Protein AF-A0AA96GDY4-F1 (afdb_monomer_lite)

Secondary structure (DSSP, 8-state):
--HHHHHHHHHTSPSSSEEEE--TT-----HHHHHHHHHHHHHHHHTT-EEEE-HHHHHHHHHGGGSS--

pLDDT: mean 77.07, std 13.04, range [39.47, 90.94]

Structure (mmCIF, N/CA/C/O backbone):
data_AF-A0AA96GDY4-F1
#
_entry.id   AF-A0AA96GDY4-F1
#
loop_
_atom_site.group_PDB
_atom_site.id
_atom_site.type_symbol
_atom_site.label_atom_id
_atom_site.label_alt_id
_atom_site.label_comp_id
_atom_site.label_asym_id
_atom_site.label_entity_id
_atom_site.label_seq_id
_atom_site.pdbx_PDB_ins_code
_atom_site.Cartn_x
_atom_site.Cartn_y
_atom_site.Cartn_z
_atom_site.occupancy
_atom_site.B_iso_or_equiv
_atom_site.auth_seq_id
_atom_site.auth_comp_id
_atom_site.auth_asym_id
_atom_site.auth_atom_id
_atom_site.pdbx_PDB_model_num
ATOM 1 N N . MET A 1 1 ? 2.604 3.997 -14.363 1.00 63.88 1 MET A N 1
ATOM 2 C CA . MET A 1 1 ? 1.282 3.687 -13.765 1.00 63.88 1 MET A CA 1
ATOM 3 C C . MET A 1 1 ? 0.429 4.955 -13.745 1.00 63.88 1 MET A C 1
ATOM 5 O O . MET A 1 1 ? 1.018 6.025 -13.709 1.00 63.88 1 MET A O 1
ATOM 9 N N . ASN A 1 2 ? -0.908 4.869 -13.798 1.00 76.50 2 ASN A N 1
ATOM 10 C CA . ASN A 1 2 ? -1.786 6.043 -13.660 1.00 76.50 2 ASN A CA 1
ATOM 11 C C . ASN A 1 2 ? -2.362 6.112 -12.233 1.00 76.50 2 ASN A C 1
ATOM 13 O O . ASN A 1 2 ? -2.889 5.111 -11.746 1.00 76.50 2 ASN A O 1
ATOM 17 N N . LEU A 1 3 ? -2.268 7.280 -11.595 1.00 80.31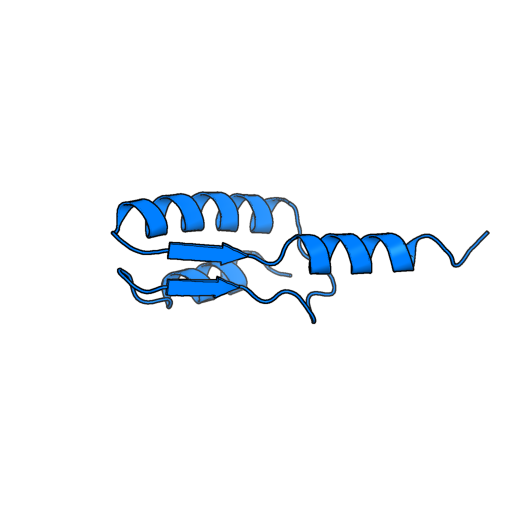 3 LEU A N 1
ATOM 18 C CA . LEU A 1 3 ? -2.595 7.526 -10.187 1.00 80.31 3 LEU A CA 1
ATOM 19 C C . LEU A 1 3 ? -4.040 7.132 -9.802 1.00 80.31 3 LEU A C 1
ATOM 21 O O . LEU A 1 3 ? -4.190 6.355 -8.864 1.00 80.31 3 LEU A O 1
ATOM 25 N N . PRO A 1 4 ? -5.100 7.548 -10.527 1.00 84.19 4 PRO A N 1
ATOM 26 C CA . PRO A 1 4 ? -6.480 7.155 -10.225 1.00 84.19 4 PRO A CA 1
ATOM 27 C C . PRO A 1 4 ? -6.731 5.644 -10.193 1.00 84.19 4 PRO A C 1
ATOM 29 O O . PRO A 1 4 ? -7.481 5.170 -9.349 1.00 84.19 4 PRO A O 1
ATOM 32 N N . LYS A 1 5 ? -6.086 4.857 -11.066 1.00 84.25 5 LYS A N 1
ATOM 33 C CA . LYS A 1 5 ? -6.241 3.392 -11.023 1.00 84.25 5 LYS A CA 1
ATOM 34 C C . LYS A 1 5 ? -5.634 2.793 -9.757 1.00 84.25 5 LYS A C 1
ATOM 36 O O . LYS A 1 5 ? -6.156 1.815 -9.242 1.00 84.25 5 LYS A O 1
ATOM 41 N N . PHE A 1 6 ? -4.531 3.370 -9.286 1.00 84.56 6 PHE A N 1
ATOM 42 C CA . PHE A 1 6 ? -3.877 2.930 -8.063 1.00 84.56 6 PHE A CA 1
ATOM 43 C C . PHE A 1 6 ? -4.676 3.329 -6.820 1.00 84.56 6 PHE A C 1
ATOM 45 O O . PHE A 1 6 ? -4.865 2.499 -5.943 1.00 84.56 6 PHE A O 1
ATOM 52 N N . ALA A 1 7 ? -5.207 4.554 -6.788 1.00 86.38 7 ALA A N 1
ATOM 53 C CA . ALA A 1 7 ? -6.072 5.027 -5.709 1.00 86.38 7 ALA A CA 1
ATOM 54 C C . ALA A 1 7 ? -7.299 4.128 -5.525 1.00 86.38 7 ALA A C 1
ATOM 56 O O . ALA A 1 7 ? -7.503 3.603 -4.438 1.00 86.38 7 ALA A O 1
ATOM 57 N N . ASN A 1 8 ? -8.030 3.852 -6.609 1.00 88.94 8 ASN A N 1
ATOM 58 C CA . ASN A 1 8 ? -9.209 2.989 -6.547 1.00 88.94 8 ASN A CA 1
ATOM 59 C C . ASN A 1 8 ? -8.872 1.583 -6.022 1.00 88.94 8 ASN A C 1
ATOM 61 O O . ASN A 1 8 ? -9.634 1.015 -5.252 1.00 88.94 8 ASN A O 1
ATOM 65 N N . ALA A 1 9 ? -7.719 1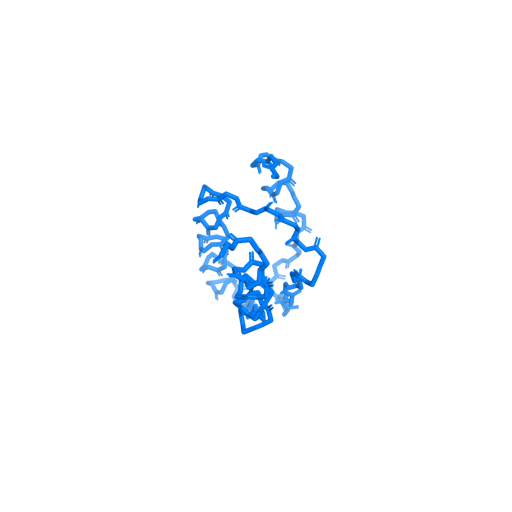.030 -6.413 1.00 87.81 9 ALA A N 1
ATOM 66 C CA . ALA A 1 9 ? -7.290 -0.282 -5.937 1.00 87.81 9 ALA A CA 1
ATOM 67 C C . ALA A 1 9 ? -6.976 -0.295 -4.432 1.00 87.81 9 ALA A C 1
ATOM 69 O O . ALA A 1 9 ? -7.195 -1.312 -3.783 1.00 87.81 9 ALA A O 1
ATOM 70 N N . LEU A 1 10 ? -6.461 0.810 -3.883 1.00 86.56 10 LEU A N 1
ATOM 71 C CA . LEU A 1 10 ? -6.202 0.960 -2.448 1.00 86.56 10 LEU A CA 1
ATOM 72 C C . LEU A 1 10 ? -7.492 1.196 -1.647 1.00 86.56 10 LEU A C 1
ATOM 74 O O . LEU A 1 10 ? -7.596 0.723 -0.516 1.00 86.56 10 LEU A O 1
ATOM 78 N N . ASP A 1 11 ? -8.468 1.898 -2.225 1.00 87.44 11 ASP A N 1
ATOM 79 C CA . ASP A 1 11 ? -9.770 2.155 -1.594 1.00 87.44 11 ASP A CA 1
ATOM 80 C C . ASP A 1 11 ? -10.622 0.882 -1.461 1.00 87.44 11 ASP A C 1
ATOM 82 O O . ASP A 1 11 ? -11.369 0.737 -0.494 1.00 87.44 11 ASP A O 1
ATOM 86 N N . ASP A 1 12 ? -10.470 -0.074 -2.382 1.00 88.81 12 ASP A N 1
ATOM 87 C CA . ASP A 1 12 ? -11.156 -1.372 -2.326 1.00 88.81 12 ASP A CA 1
ATOM 88 C C . ASP A 1 12 ? -10.601 -2.309 -1.232 1.00 88.81 12 ASP A C 1
ATOM 90 O O . ASP A 1 12 ? -11.187 -3.359 -0.944 1.00 88.81 12 ASP A O 1
ATOM 94 N N . VAL A 1 13 ? -9.476 -1.960 -0.598 1.00 87.06 13 VAL A N 1
ATOM 95 C CA . VAL A 1 13 ? -8.858 -2.800 0.432 1.00 87.06 13 VAL A CA 1
ATOM 96 C C . VAL A 1 13 ? -9.628 -2.678 1.754 1.00 87.06 13 VAL A C 1
ATOM 98 O O . VAL A 1 13 ? -9.738 -1.585 2.316 1.00 87.06 13 VAL A O 1
ATOM 101 N N . PRO A 1 14 ? -10.118 -3.794 2.326 1.00 83.31 14 PRO A N 1
ATOM 102 C CA . PRO A 1 14 ? -10.847 -3.758 3.585 1.00 83.31 14 PRO A CA 1
ATOM 103 C C . PRO A 1 14 ? -9.969 -3.266 4.745 1.00 83.31 14 PRO A C 1
ATOM 105 O O . PRO A 1 14 ? -8.798 -3.626 4.879 1.00 83.31 14 PRO A O 1
ATOM 108 N N . LEU A 1 15 ? -10.569 -2.454 5.616 1.00 83.25 15 LEU A N 1
ATOM 109 C CA . LEU A 1 15 ? -9.942 -1.968 6.850 1.00 83.25 15 LEU A CA 1
ATOM 110 C C . LEU A 1 15 ? -9.748 -3.107 7.867 1.00 83.25 15 LEU A C 1
ATOM 112 O O . LEU A 1 15 ? -10.425 -4.136 7.784 1.00 83.25 15 LEU A O 1
ATOM 116 N N . LYS A 1 16 ? -8.881 -2.893 8.872 1.00 81.19 16 LYS A N 1
ATOM 117 C CA . LYS A 1 16 ? -8.618 -3.842 9.981 1.00 81.19 16 LYS A CA 1
ATOM 118 C C . LYS A 1 16 ? -8.079 -5.200 9.523 1.00 81.19 16 LYS A C 1
ATOM 120 O O . LYS A 1 16 ? -8.402 -6.244 10.094 1.00 81.19 16 LYS A O 1
ATOM 125 N N . LYS A 1 17 ? -7.335 -5.203 8.422 1.00 82.44 17 LYS A N 1
ATOM 126 C CA . LYS A 1 17 ? -6.720 -6.395 7.841 1.00 82.44 17 LYS A CA 1
ATOM 127 C C . LYS A 1 17 ? -5.233 -6.170 7.660 1.00 82.44 17 LYS A C 1
ATOM 129 O O . LYS A 1 17 ? -4.800 -5.049 7.422 1.00 82.44 17 LYS A O 1
ATOM 134 N N . ASP A 1 18 ? -4.472 -7.247 7.747 1.00 84.44 18 ASP A N 1
ATOM 135 C CA . ASP A 1 18 ? -3.074 -7.234 7.355 1.00 84.44 18 ASP A CA 1
ATOM 136 C C . ASP A 1 18 ? -2.996 -7.246 5.829 1.00 84.44 18 ASP A C 1
ATOM 138 O O . ASP A 1 18 ? -3.513 -8.148 5.165 1.00 84.44 18 ASP A O 1
ATOM 142 N N . VAL A 1 19 ? -2.384 -6.208 5.272 1.00 86.75 19 VAL A N 1
ATOM 143 C CA . VAL A 1 19 ? -2.217 -6.017 3.837 1.00 86.75 19 VAL A CA 1
ATOM 144 C C . VAL A 1 19 ? -0.743 -6.154 3.512 1.00 86.75 19 VAL A C 1
ATOM 146 O O . VAL A 1 19 ? 0.099 -5.431 4.045 1.00 86.75 19 VAL A O 1
ATOM 149 N N . HIS A 1 20 ? -0.433 -7.071 2.606 1.00 87.25 20 HIS A N 1
ATOM 150 C CA . HIS A 1 20 ? 0.898 -7.207 2.042 1.00 87.25 20 HIS A CA 1
ATOM 151 C C . HIS A 1 20 ? 0.889 -6.685 0.606 1.00 87.25 20 HIS A C 1
ATOM 153 O O . HIS A 1 20 ? 0.107 -7.153 -0.222 1.00 87.25 20 HIS A O 1
ATOM 159 N N . LEU A 1 21 ? 1.730 -5.692 0.327 1.00 83.00 21 LEU A N 1
ATOM 160 C CA . LEU A 1 21 ? 1.881 -5.110 -1.002 1.00 83.00 21 LEU A CA 1
ATOM 161 C C . LEU A 1 21 ? 3.109 -5.705 -1.684 1.00 83.00 21 LEU A C 1
ATOM 163 O O . LEU A 1 21 ? 4.239 -5.442 -1.273 1.00 83.00 21 LEU A O 1
ATOM 167 N N . ASP A 1 22 ? 2.853 -6.472 -2.740 1.00 82.62 22 ASP A N 1
ATOM 168 C CA . ASP A 1 22 ? 3.878 -7.065 -3.592 1.00 82.62 22 ASP A CA 1
ATOM 169 C C . ASP A 1 22 ? 4.162 -6.162 -4.805 1.00 82.62 22 ASP A C 1
ATOM 171 O O . ASP A 1 22 ? 3.248 -5.691 -5.492 1.00 82.62 22 ASP A O 1
ATOM 175 N N . PHE A 1 23 ? 5.446 -5.922 -5.062 1.00 79.50 23 PHE A N 1
ATOM 176 C CA . PHE A 1 23 ? 5.939 -5.111 -6.171 1.00 79.50 23 PHE A CA 1
ATOM 177 C C . PHE A 1 23 ? 6.787 -5.895 -7.175 1.00 79.50 23 PHE A C 1
ATOM 179 O O . PHE A 1 23 ? 7.427 -5.276 -8.027 1.00 79.50 23 PHE A O 1
ATOM 186 N N . ASP A 1 24 ? 6.780 -7.229 -7.138 1.00 76.25 24 ASP A N 1
ATOM 187 C CA . ASP A 1 24 ? 7.656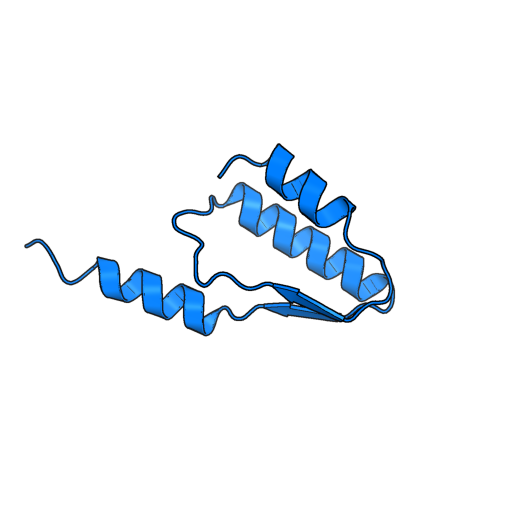 -8.046 -7.983 1.00 76.25 24 ASP A CA 1
ATOM 188 C C . ASP A 1 24 ? 7.476 -7.798 -9.494 1.00 76.25 24 ASP A C 1
ATOM 190 O O . ASP A 1 24 ? 8.466 -7.806 -10.232 1.00 76.25 24 ASP A O 1
ATOM 194 N N . ASP A 1 25 ? 6.263 -7.478 -9.954 1.00 73.56 25 ASP A N 1
ATOM 195 C CA . ASP A 1 25 ? 5.961 -7.162 -11.362 1.00 73.56 25 ASP A CA 1
ATOM 196 C C . ASP A 1 25 ? 5.829 -5.652 -11.657 1.00 73.56 25 ASP A C 1
ATOM 198 O O . ASP A 1 25 ? 5.427 -5.229 -12.755 1.00 73.56 25 ASP A O 1
ATOM 202 N N . LEU A 1 26 ? 6.172 -4.792 -10.692 1.00 75.31 26 LEU A N 1
ATOM 203 C CA . LEU A 1 26 ? 6.030 -3.348 -10.842 1.00 75.31 26 LEU A CA 1
ATOM 204 C C . LEU A 1 26 ? 7.147 -2.771 -11.723 1.00 75.31 26 LEU A C 1
ATOM 206 O O . LEU A 1 26 ? 8.236 -2.439 -11.269 1.00 75.31 26 LEU A O 1
ATOM 210 N N . ARG A 1 27 ? 6.852 -2.586 -13.013 1.00 71.38 27 ARG A N 1
ATOM 211 C CA . ARG A 1 27 ? 7.816 -2.030 -13.984 1.00 71.38 27 ARG A CA 1
ATOM 212 C C . ARG A 1 27 ? 8.127 -0.543 -13.791 1.00 71.38 27 ARG A C 1
ATOM 214 O O . ARG A 1 27 ? 9.225 -0.115 -14.127 1.00 71.38 27 ARG A O 1
ATOM 221 N N . TYR A 1 28 ? 7.152 0.252 -13.344 1.00 71.06 28 TYR A N 1
ATOM 222 C CA . TYR A 1 28 ? 7.315 1.696 -13.145 1.00 71.06 28 TYR A CA 1
ATOM 223 C C . TYR A 1 28 ? 6.215 2.276 -12.246 1.00 71.06 28 TYR A C 1
ATOM 225 O O . TYR A 1 28 ? 5.023 2.207 -12.585 1.00 71.06 28 TYR A O 1
ATOM 233 N N . ILE A 1 29 ? 6.628 2.918 -11.154 1.00 81.00 29 ILE A N 1
ATOM 234 C CA . ILE A 1 29 ? 5.782 3.703 -10.251 1.00 81.00 29 ILE A CA 1
ATOM 235 C C . ILE A 1 29 ? 6.322 5.130 -10.173 1.00 81.00 29 ILE A C 1
ATOM 237 O O . ILE A 1 29 ? 7.528 5.335 -10.083 1.00 81.00 29 ILE A O 1
ATOM 241 N N . ASP A 1 30 ? 5.426 6.110 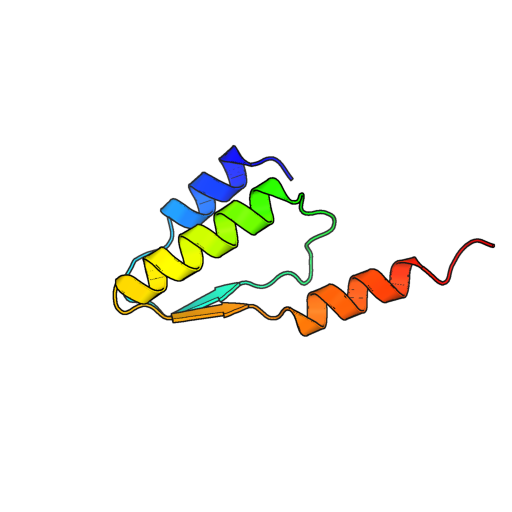-10.250 1.00 82.31 30 ASP A N 1
ATOM 242 C CA . ASP A 1 30 ? 5.793 7.520 -10.137 1.00 82.31 30 ASP A CA 1
ATOM 243 C C . ASP A 1 30 ? 5.731 7.990 -8.674 1.00 82.31 30 ASP A C 1
ATOM 245 O O . ASP A 1 30 ? 4.992 7.431 -7.853 1.00 82.31 30 ASP A O 1
ATOM 249 N N . HIS A 1 31 ? 6.463 9.058 -8.359 1.00 82.25 31 HIS A N 1
ATOM 250 C CA . HIS A 1 31 ? 6.519 9.667 -7.032 1.00 82.25 31 HIS A CA 1
ATOM 251 C C . HIS A 1 31 ? 5.140 10.020 -6.456 1.00 82.25 31 HIS A C 1
ATOM 253 O O . HIS A 1 31 ? 4.925 9.853 -5.254 1.00 82.25 31 HIS A O 1
ATOM 259 N N . ALA A 1 32 ? 4.176 10.442 -7.284 1.00 85.94 32 ALA A N 1
ATOM 260 C CA . ALA A 1 32 ? 2.822 10.730 -6.809 1.00 85.94 32 ALA A CA 1
ATOM 261 C C . ALA A 1 32 ? 2.115 9.478 -6.257 1.00 85.94 32 ALA A C 1
ATOM 263 O O . ALA A 1 32 ? 1.410 9.553 -5.250 1.00 85.94 32 ALA A O 1
ATOM 264 N N . CYS A 1 33 ? 2.338 8.314 -6.878 1.00 86.00 33 CYS A N 1
ATOM 265 C CA . CYS A 1 33 ? 1.770 7.044 -6.422 1.00 86.00 33 CYS A CA 1
ATOM 266 C C . CYS A 1 33 ? 2.428 6.586 -5.116 1.00 86.00 33 CYS A C 1
ATOM 268 O O . CYS A 1 33 ? 1.735 6.120 -4.217 1.00 86.00 33 CYS A O 1
ATOM 270 N N . LEU A 1 34 ? 3.743 6.773 -4.973 1.00 84.56 34 LEU A N 1
ATOM 271 C CA . LEU A 1 34 ? 4.450 6.471 -3.724 1.00 84.56 34 LEU A CA 1
ATOM 272 C C . LEU A 1 34 ? 3.952 7.340 -2.564 1.00 84.56 34 LEU A C 1
ATOM 274 O O . LEU A 1 34 ? 3.742 6.843 -1.459 1.00 84.56 34 LEU A O 1
ATOM 278 N N . ASN A 1 35 ? 3.703 8.627 -2.817 1.00 87.56 35 ASN A N 1
ATOM 279 C CA . ASN A 1 35 ? 3.167 9.526 -1.798 1.00 87.56 35 ASN A CA 1
ATOM 280 C C . ASN A 1 35 ? 1.733 9.149 -1.387 1.00 87.56 35 ASN A C 1
ATOM 282 O O . ASN A 1 35 ? 1.396 9.169 -0.199 1.00 87.56 35 ASN A O 1
ATOM 286 N N . LEU A 1 36 ? 0.906 8.754 -2.362 1.00 89.06 36 LEU A N 1
ATOM 287 C CA . LEU A 1 36 ? -0.430 8.223 -2.103 1.00 89.06 36 LEU A CA 1
ATOM 288 C C . LEU A 1 36 ? -0.359 6.954 -1.248 1.00 89.06 36 LEU A C 1
ATOM 290 O O . LEU A 1 36 ? -1.048 6.871 -0.236 1.00 89.06 36 LEU A O 1
ATOM 294 N N . LEU A 1 37 ? 0.517 6.010 -1.602 1.00 88.25 37 LEU A N 1
ATOM 295 C CA . LEU A 1 37 ? 0.694 4.773 -0.848 1.00 88.25 37 LEU A CA 1
ATOM 296 C C . LEU A 1 37 ? 1.147 5.035 0.590 1.00 88.25 37 LEU A C 1
ATOM 298 O O . LEU A 1 37 ? 0.618 4.437 1.520 1.00 88.25 37 LEU A O 1
ATOM 302 N N . SER A 1 38 ? 2.105 5.944 0.780 1.00 87.62 38 SER A N 1
ATOM 303 C CA . SER A 1 38 ? 2.591 6.332 2.108 1.00 87.62 38 SER A CA 1
ATOM 304 C C . SER A 1 38 ? 1.474 6.924 2.972 1.00 87.62 38 SER A C 1
ATOM 306 O O . SER A 1 38 ? 1.357 6.607 4.157 1.00 87.62 38 SER A O 1
ATOM 308 N N . SER A 1 39 ? 0.608 7.744 2.372 1.00 89.69 39 SER A N 1
ATOM 309 C CA . SER A 1 39 ? -0.545 8.333 3.060 1.00 89.69 39 SER A CA 1
ATOM 310 C C . SER A 1 39 ? -1.615 7.287 3.383 1.00 89.69 39 SER A C 1
ATOM 312 O O . SER A 1 39 ? -2.111 7.249 4.508 1.00 89.69 39 SER A O 1
ATOM 314 N N . TRP A 1 40 ? -1.926 6.404 2.429 1.00 90.94 40 TRP A N 1
ATOM 315 C CA . TRP A 1 40 ? -2.880 5.309 2.608 1.00 90.94 40 TRP A CA 1
ATOM 316 C C . TRP A 1 40 ? -2.415 4.321 3.680 1.00 90.94 40 TRP A C 1
ATOM 318 O O . TRP A 1 40 ? -3.196 3.969 4.556 1.00 90.94 40 TRP A O 1
ATOM 328 N N . LYS A 1 41 ? -1.130 3.950 3.680 1.00 88.38 41 LYS A N 1
ATOM 329 C CA . LYS A 1 41 ? -0.531 3.087 4.703 1.00 88.38 41 LYS A CA 1
ATOM 330 C C . LYS A 1 41 ? -0.760 3.654 6.103 1.00 88.38 41 LYS A C 1
ATOM 332 O O . LYS A 1 41 ? -1.294 2.959 6.958 1.00 88.38 41 LYS A O 1
ATOM 337 N N . LYS A 1 42 ? -0.418 4.930 6.312 1.00 88.06 42 LYS A N 1
ATOM 338 C CA . LYS A 1 42 ? -0.636 5.605 7.600 1.00 88.06 42 LYS A CA 1
ATOM 339 C C . LYS A 1 42 ? -2.107 5.595 7.995 1.00 88.06 42 LYS A C 1
ATOM 341 O O . LYS A 1 42 ? -2.422 5.317 9.144 1.00 88.06 42 LYS A O 1
ATOM 346 N N . PHE A 1 43 ? -3.006 5.892 7.058 1.00 88.75 43 PHE A N 1
ATOM 347 C CA . PHE A 1 43 ? -4.441 5.833 7.320 1.00 88.75 43 PHE A CA 1
ATOM 348 C C . PHE A 1 43 ? -4.876 4.422 7.738 1.00 88.75 43 PHE A C 1
ATOM 350 O O . PHE A 1 43 ? -5.534 4.270 8.762 1.00 88.75 43 PHE A O 1
ATOM 357 N N . HIS A 1 44 ? -4.467 3.390 7.007 1.00 87.56 44 HIS A N 1
ATOM 358 C CA . HIS A 1 44 ? -4.842 2.004 7.286 1.00 87.56 44 HIS A CA 1
ATOM 359 C C . HIS A 1 44 ? -4.309 1.518 8.644 1.00 87.56 44 HIS A C 1
ATOM 361 O O . HIS A 1 44 ? -5.055 0.927 9.422 1.00 87.56 44 HIS A O 1
ATOM 367 N N . GLU A 1 45 ? -3.079 1.899 8.996 1.00 85.56 45 GLU A N 1
ATOM 368 C CA . GLU A 1 45 ? -2.479 1.634 10.311 1.00 85.56 45 GLU A CA 1
ATOM 369 C C . GLU A 1 45 ? -3.225 2.334 11.461 1.00 85.56 45 GLU A C 1
ATOM 371 O O . GLU A 1 45 ? -3.341 1.779 12.551 1.00 85.56 45 GLU A O 1
ATOM 376 N N . THR A 1 46 ? -3.817 3.518 1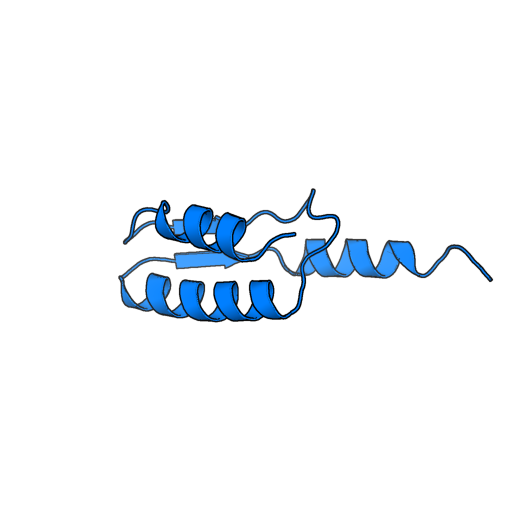1.234 1.00 87.31 46 THR A N 1
ATOM 377 C CA . THR A 1 46 ? -4.691 4.154 12.246 1.00 87.31 46 THR A CA 1
ATOM 378 C C . THR A 1 46 ? -6.025 3.435 12.441 1.00 87.31 46 THR A C 1
ATOM 380 O O . THR A 1 46 ? -6.708 3.681 13.432 1.00 87.31 46 THR A 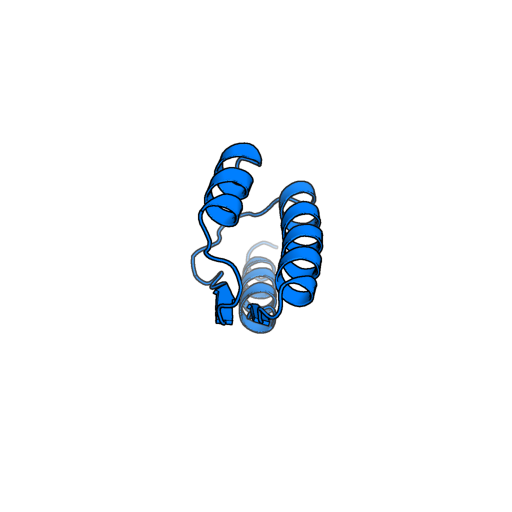O 1
ATOM 383 N N . GLN A 1 47 ? -6.416 2.570 11.503 1.00 84.75 47 GLN A N 1
ATOM 384 C CA . GLN A 1 47 ? -7.666 1.813 11.537 1.00 84.75 47 GLN A CA 1
ATOM 385 C C . GLN A 1 47 ? -7.465 0.381 12.059 1.00 84.75 47 GLN A C 1
ATOM 387 O O . GLN A 1 47 ? -8.244 -0.496 11.689 1.00 84.75 47 GLN A O 1
ATOM 392 N N . ASP A 1 48 ? -6.450 0.132 12.900 1.00 81.25 48 ASP A N 1
ATOM 393 C CA . ASP A 1 48 ? -6.105 -1.205 13.429 1.00 81.25 48 ASP A CA 1
ATOM 394 C C . ASP A 1 48 ? -5.741 -2.226 12.324 1.00 81.25 48 ASP A C 1
ATOM 396 O O . ASP A 1 48 ? -5.900 -3.436 12.479 1.00 81.25 48 ASP A O 1
ATOM 400 N N . GLY A 1 49 ? -5.299 -1.742 11.161 1.00 81.31 49 GLY A N 1
ATOM 401 C CA . GLY A 1 49 ? -4.720 -2.565 10.102 1.00 81.31 49 GLY A CA 1
ATOM 402 C C . GLY A 1 49 ? -3.194 -2.573 10.158 1.00 81.31 49 GLY A C 1
ATOM 403 O O . GLY A 1 49 ? -2.578 -1.714 10.787 1.00 81.31 49 GLY A O 1
ATOM 404 N N . THR A 1 50 ? -2.573 -3.512 9.450 1.00 83.06 50 THR A N 1
ATOM 405 C CA . THR A 1 50 ? -1.115 -3.536 9.267 1.00 83.06 50 THR A CA 1
ATOM 406 C C . THR A 1 50 ? -0.815 -3.520 7.783 1.00 83.06 50 THR A C 1
ATOM 408 O O . THR A 1 50 ? -1.443 -4.252 7.024 1.00 83.06 50 THR A O 1
ATOM 411 N N . VAL A 1 51 ? 0.163 -2.725 7.352 1.00 84.75 51 VAL A N 1
ATOM 412 C CA . VAL A 1 51 ? 0.598 -2.715 5.951 1.00 84.75 51 VAL A CA 1
ATOM 413 C C . VAL A 1 51 ? 2.082 -3.043 5.872 1.00 84.75 51 VAL A C 1
ATOM 415 O O . VAL A 1 51 ? 2.942 -2.248 6.268 1.00 84.75 51 VAL A O 1
ATOM 418 N N . SER A 1 52 ? 2.388 -4.205 5.304 1.00 83.88 52 SER A N 1
ATOM 419 C CA . SER A 1 52 ? 3.750 -4.642 5.002 1.00 83.88 52 SER A CA 1
ATOM 420 C C . SER A 1 52 ? 4.052 -4.430 3.525 1.00 83.88 52 SER A C 1
ATOM 422 O O . SER A 1 52 ? 3.231 -4.722 2.658 1.00 83.88 52 SER A O 1
ATOM 424 N N . VAL A 1 53 ? 5.242 -3.909 3.247 1.00 80.69 53 VAL A N 1
ATOM 425 C CA . VAL A 1 53 ? 5.701 -3.615 1.892 1.00 80.69 53 VAL A CA 1
ATOM 426 C C . VAL A 1 53 ? 7.123 -4.137 1.744 1.00 80.69 53 VAL A C 1
ATOM 428 O O . VAL A 1 53 ? 7.998 -3.722 2.508 1.00 80.69 53 VAL A O 1
ATOM 431 N N . ASP A 1 54 ? 7.355 -5.005 0.762 1.00 74.94 54 ASP A N 1
ATOM 432 C CA . ASP A 1 54 ? 8.678 -5.575 0.482 1.00 74.94 54 ASP A CA 1
ATOM 433 C C . ASP A 1 54 ? 9.530 -4.607 -0.356 1.00 74.94 54 ASP A C 1
ATOM 435 O O . ASP A 1 54 ? 9.756 -4.791 -1.554 1.00 74.94 54 ASP A O 1
ATOM 439 N N . TRP A 1 55 ? 10.015 -3.539 0.282 1.00 70.38 55 TRP A N 1
ATOM 440 C CA . TRP A 1 55 ? 10.857 -2.532 -0.375 1.00 70.38 55 TRP A CA 1
ATOM 441 C C . TRP A 1 55 ? 12.213 -3.081 -0.838 1.00 70.38 55 TRP A C 1
ATOM 443 O O . TRP A 1 55 ? 12.700 -2.676 -1.890 1.00 70.38 55 TRP A O 1
ATOM 453 N N . GLU A 1 56 ? 12.795 -4.044 -0.120 1.00 63.75 56 GLU A N 1
ATOM 454 C CA . GLU A 1 56 ? 14.105 -4.628 -0.459 1.00 63.75 56 GLU A CA 1
ATOM 455 C C . GLU A 1 56 ? 14.103 -5.321 -1.835 1.00 63.75 56 GLU A C 1
ATOM 457 O O . GLU A 1 56 ? 15.078 -5.250 -2.592 1.00 63.75 56 GLU A O 1
ATOM 462 N N . LYS A 1 57 ? 12.974 -5.940 -2.210 1.00 61.03 57 LYS A N 1
ATOM 463 C CA . LYS A 1 57 ? 12.783 -6.526 -3.546 1.00 61.03 57 LYS A CA 1
ATOM 464 C C . LYS A 1 57 ? 12.674 -5.457 -4.631 1.00 61.03 57 LYS A C 1
ATOM 466 O O . LYS A 1 57 ? 13.161 -5.651 -5.745 1.00 61.03 57 LYS A O 1
ATOM 471 N N . PHE A 1 58 ? 12.061 -4.321 -4.306 1.00 65.19 58 PHE A N 1
ATOM 472 C CA . PHE A 1 58 ? 11.927 -3.195 -5.224 1.00 65.19 58 PHE A CA 1
ATOM 473 C C . PHE A 1 58 ? 13.281 -2.520 -5.503 1.00 65.19 58 PHE A C 1
ATOM 475 O O . PHE A 1 58 ? 13.605 -2.251 -6.660 1.00 65.19 58 PHE A O 1
ATOM 482 N N . GLU A 1 59 ? 14.105 -2.305 -4.474 1.00 60.59 59 GLU A N 1
ATOM 483 C CA . GLU A 1 59 ? 15.441 -1.707 -4.623 1.00 60.59 59 GLU A CA 1
ATOM 484 C C . GLU A 1 59 ? 16.405 -2.618 -5.395 1.00 60.59 59 GLU A C 1
ATOM 486 O O . GLU A 1 59 ? 17.135 -2.143 -6.268 1.00 60.59 59 GLU A O 1
ATOM 491 N N . SER A 1 60 ? 16.344 -3.933 -5.162 1.00 59.00 60 SER A N 1
ATOM 492 C CA . SER A 1 60 ? 17.169 -4.914 -5.882 1.00 59.00 60 SER A CA 1
ATOM 493 C C . SER A 1 60 ? 16.924 -4.876 -7.400 1.00 59.00 60 SER A C 1
ATOM 495 O O . SER A 1 60 ? 17.873 -4.814 -8.182 1.00 59.00 60 SER A O 1
ATOM 497 N N . LYS A 1 61 ? 15.654 -4.786 -7.829 1.00 56.19 61 LYS A N 1
ATOM 498 C CA . LYS A 1 61 ? 15.275 -4.698 -9.255 1.00 56.19 61 LYS A CA 1
ATOM 499 C C . LYS A 1 61 ? 15.642 -3.359 -9.907 1.00 56.19 61 LYS A C 1
ATOM 501 O O . LYS A 1 61 ? 15.845 -3.307 -11.122 1.00 56.19 61 LYS A O 1
ATOM 506 N N . MET A 1 62 ? 15.713 -2.273 -9.132 1.00 55.81 62 MET A N 1
ATOM 507 C CA . MET A 1 62 ? 16.164 -0.964 -9.627 1.00 55.81 62 MET A CA 1
ATOM 508 C C . MET A 1 62 ? 17.676 -0.941 -9.885 1.00 55.81 62 MET A C 1
ATOM 510 O O . MET A 1 62 ? 18.115 -0.331 -10.860 1.00 55.81 62 MET A O 1
ATOM 514 N N . LEU A 1 63 ? 18.463 -1.645 -9.066 1.00 55.16 63 LEU A N 1
ATOM 515 C CA . LEU A 1 63 ? 19.917 -1.748 -9.227 1.00 55.16 63 LEU A CA 1
ATOM 516 C C . LEU A 1 63 ? 20.317 -2.632 -10.421 1.00 55.16 63 LEU A C 1
ATOM 518 O O . LEU A 1 63 ? 21.252 -2.292 -11.143 1.00 55.16 63 LEU A O 1
ATOM 522 N N . GLU A 1 64 ? 19.565 -3.697 -10.717 1.00 51.69 64 GLU A N 1
ATOM 523 C CA . GLU A 1 64 ? 19.832 -4.572 -11.876 1.00 51.69 64 GLU A CA 1
ATOM 524 C C . GLU A 1 64 ? 19.663 -3.878 -13.241 1.00 51.69 64 GLU A C 1
ATOM 526 O O . GLU A 1 64 ? 20.202 -4.339 -14.247 1.00 51.69 64 GLU A O 1
ATOM 531 N N . LYS A 1 65 ? 18.956 -2.743 -13.306 1.00 48.12 65 LYS A N 1
ATOM 532 C CA . LYS A 1 65 ? 18.773 -1.969 -14.547 1.00 48.12 65 LYS A CA 1
ATOM 533 C C . LYS A 1 65 ? 19.839 -0.893 -14.787 1.00 48.12 65 LYS A C 1
ATOM 535 O O . LYS A 1 65 ? 19.758 -0.219 -15.809 1.00 48.12 65 LYS A O 1
ATOM 540 N N . GLN A 1 66 ? 20.829 -0.737 -13.902 1.00 47.34 66 GLN A N 1
ATOM 541 C CA . GLN A 1 66 ? 21.958 0.189 -14.101 1.00 47.34 66 GLN A CA 1
ATOM 542 C C . GLN A 1 66 ? 23.264 -0.492 -14.544 1.00 47.34 66 GLN A C 1
ATOM 544 O O . GLN A 1 66 ? 24.268 0.189 -14.726 1.00 47.34 66 GLN A O 1
ATOM 549 N N . THR A 1 67 ? 23.280 -1.812 -14.753 1.00 52.91 67 THR A N 1
ATOM 550 C CA . THR A 1 67 ? 24.479 -2.541 -15.217 1.00 52.91 67 THR A CA 1
ATOM 551 C C . THR A 1 67 ? 24.301 -3.135 -16.613 1.00 52.91 67 THR A C 1
ATOM 553 O O . THR A 1 67 ? 24.768 -4.232 -16.882 1.00 52.91 67 THR A O 1
ATOM 556 N N . ILE A 1 68 ? 23.622 -2.434 -17.521 1.00 55.50 68 ILE A N 1
ATOM 557 C CA . ILE A 1 68 ? 23.766 -2.649 -18.967 1.00 55.50 68 ILE A CA 1
ATOM 558 C C . ILE A 1 68 ? 23.667 -1.261 -19.619 1.00 55.50 68 ILE A C 1
ATOM 560 O O . ILE A 1 68 ? 22.733 -0.526 -19.315 1.00 55.50 68 ILE A O 1
ATOM 564 N N . ASP A 1 69 ? 24.653 -0.929 -20.456 1.00 49.06 69 ASP A N 1
ATOM 565 C CA . ASP A 1 69 ? 24.867 0.328 -21.202 1.00 49.06 69 ASP A CA 1
ATOM 566 C C . ASP A 1 69 ? 25.643 1.464 -20.496 1.00 49.06 69 ASP A C 1
ATOM 568 O O . ASP A 1 69 ? 25.102 2.529 -20.194 1.00 49.06 69 ASP A O 1
ATOM 572 N N . THR A 1 70 ? 26.966 1.300 -20.341 1.00 39.47 70 THR A N 1
ATOM 573 C CA . THR A 1 70 ? 28.023 1.928 -21.189 1.00 39.47 70 THR A CA 1
ATOM 574 C C . THR A 1 70 ? 29.407 1.677 -20.590 1.00 39.47 70 THR A C 1
ATOM 576 O O . THR A 1 70 ? 29.602 1.985 -19.395 1.00 39.47 70 THR A O 1
#

Foldseek 3Di:
DDQVVLLVVLVPDDALEEAEDDCLVPPDDDPVNVVVVVVSQVVSVVRNYHYHYPVVSVVVVVVVVVPDDD

Organism: NCBI:txid3020900

Radius of gyration: 13.93 Å; chains: 1; bounding box: 39×19×35 Å

Sequence (70 aa):
MNLPKFANALDDVPLKKDVHLDFDDLRYIDHACLNLLSSWKKFHETQDGTVSVDWEKFESKMLEKQTIDT